Protein AF-A0A1B8FK43-F1 (afdb_monomer)

Sequence (138 aa):
MSLSSKLSDISRHLVTPDNPARETDTLDYQRCALLHNFLVEYSWLADGQSLADLDRRSFFERNGDEAEEIRERLDPALIAFLEAAYDVEGTVFYLWVVGITQPSEMWINHEGDDEGETLTLYWTNNGICPHTNGLMYH

Radius of gyration: 15.63 Å; Cα contacts (8 Å, |Δi|>4): 185; chains: 1; bounding box: 46×35×35 Å

Mean predicted aligned error: 5.51 Å

Foldseek 3Di:
DDLVVVADDCVQLDDDPVRHDDPPVDDPLVSVQVVQQRLQSSQCVVVVHDPVPQDQAFLCRVQPPLQVVCVVLDDPSVVSNRNRHGFDAQRDSDQWWGGFDRSVQQCVVVVPPPVSRKGQGTFTDCVVDVDGRGDIDD

pLDDT: mean 87.13, std 10.2, range [54.31, 98.25]

Structure (mmCIF, N/CA/C/O backbone):
data_AF-A0A1B8FK43-F1
#
_entry.id   AF-A0A1B8FK43-F1
#
loop_
_atom_site.group_PDB
_atom_site.id
_atom_site.type_symbol
_atom_site.label_atom_id
_atom_site.label_alt_id
_atom_site.label_comp_id
_atom_site.label_asym_id
_atom_site.label_entity_id
_atom_site.label_seq_id
_atom_site.pdbx_PDB_ins_code
_atom_site.Cartn_x
_atom_site.Cartn_y
_atom_site.Cartn_z
_atom_site.occupancy
_atom_site.B_iso_or_equiv
_atom_site.auth_seq_id
_atom_site.auth_comp_id
_atom_site.auth_asym_id
_atom_site.auth_atom_id
_atom_site.pdbx_PDB_model_num
ATOM 1 N N . MET A 1 1 ? -21.209 7.039 17.136 1.00 54.31 1 MET A N 1
ATOM 2 C CA . MET A 1 1 ? -20.927 5.744 16.475 1.00 54.31 1 MET A CA 1
ATOM 3 C C . MET A 1 1 ? -19.428 5.514 16.540 1.00 54.31 1 MET A C 1
ATOM 5 O O . MET A 1 1 ? -18.702 6.470 16.310 1.00 54.31 1 MET A O 1
ATOM 9 N N . SER A 1 2 ? -18.973 4.314 16.904 1.00 67.31 2 SER A N 1
ATOM 10 C CA . SER A 1 2 ? -17.537 3.989 16.926 1.00 67.31 2 SER A CA 1
ATOM 11 C C . SER A 1 2 ? -17.021 3.778 15.497 1.00 67.31 2 SER A C 1
ATOM 13 O O . SER A 1 2 ? -17.738 3.182 14.691 1.00 67.31 2 SER A O 1
ATOM 15 N N . LEU A 1 3 ? -15.798 4.228 15.191 1.00 68.38 3 LEU A N 1
ATOM 16 C CA . LEU A 1 3 ? -15.111 4.014 13.901 1.00 68.38 3 LEU A CA 1
ATOM 17 C C . LEU A 1 3 ? -15.158 2.541 13.461 1.00 68.38 3 LEU A C 1
ATOM 19 O O . LEU A 1 3 ? -15.451 2.243 12.308 1.00 68.38 3 LEU A O 1
ATOM 23 N N . SER A 1 4 ? -15.011 1.624 14.420 1.00 67.81 4 SER A N 1
ATOM 24 C CA . SER A 1 4 ? -15.049 0.173 14.203 1.00 67.81 4 SER A CA 1
ATOM 25 C C . SER A 1 4 ? -16.365 -0.342 13.601 1.00 67.81 4 SER A C 1
ATOM 27 O O . SER A 1 4 ? -16.350 -1.358 12.922 1.00 67.81 4 SER A O 1
ATOM 29 N N . SER A 1 5 ? -17.494 0.353 13.786 1.00 78.06 5 SER A N 1
ATOM 30 C CA . SER A 1 5 ? -18.785 -0.075 13.210 1.00 78.06 5 SER A CA 1
ATOM 31 C C . SER A 1 5 ? -18.937 0.218 11.713 1.00 78.06 5 SER A C 1
ATOM 33 O O . SER A 1 5 ? -19.887 -0.261 11.100 1.00 78.06 5 SER A O 1
ATOM 35 N N . LYS A 1 6 ? -18.035 1.023 11.135 1.00 80.88 6 LYS A N 1
ATOM 36 C CA . LYS A 1 6 ? -18.055 1.416 9.718 1.00 80.88 6 LYS A CA 1
ATOM 37 C C . LYS A 1 6 ? -17.019 0.679 8.866 1.00 80.88 6 LYS A C 1
ATOM 39 O O . LYS A 1 6 ? -17.030 0.850 7.654 1.00 80.88 6 LYS A O 1
ATOM 44 N N . LEU A 1 7 ? -16.130 -0.086 9.494 1.00 87.50 7 LEU A N 1
ATOM 45 C CA . LEU A 1 7 ? -15.022 -0.767 8.835 1.00 87.50 7 LEU A CA 1
ATOM 46 C C . LEU A 1 7 ? -15.245 -2.277 8.819 1.00 87.50 7 LEU A C 1
ATOM 48 O O . LEU A 1 7 ? -15.909 -2.833 9.695 1.00 87.50 7 LEU A O 1
ATOM 52 N N . SER A 1 8 ? -14.661 -2.932 7.821 1.00 88.00 8 SER A N 1
ATOM 53 C CA . SER A 1 8 ? -14.667 -4.391 7.712 1.00 88.00 8 SER A CA 1
ATOM 54 C C . SER A 1 8 ? -13.883 -5.037 8.860 1.00 88.00 8 SER A C 1
ATOM 56 O O . SER A 1 8 ? -12.864 -4.508 9.298 1.00 88.00 8 SER A O 1
ATOM 58 N N . ASP A 1 9 ? -14.324 -6.206 9.330 1.00 90.12 9 ASP A N 1
ATOM 59 C CA . ASP A 1 9 ? -13.550 -6.992 10.295 1.00 90.12 9 ASP A CA 1
ATOM 60 C C . ASP A 1 9 ? -12.343 -7.643 9.604 1.00 90.12 9 ASP A C 1
ATOM 62 O O . ASP A 1 9 ? -12.490 -8.507 8.734 1.00 90.12 9 ASP A O 1
ATOM 66 N N . ILE A 1 10 ? -11.143 -7.228 10.009 1.00 93.00 10 ILE A N 1
ATOM 67 C CA . ILE A 1 10 ? -9.873 -7.721 9.466 1.00 93.00 10 ILE A CA 1
ATOM 68 C C . ILE A 1 10 ? -9.197 -8.763 10.356 1.00 93.00 10 ILE A C 1
ATOM 70 O O . ILE A 1 10 ? -8.107 -9.223 10.023 1.00 93.00 10 ILE A O 1
ATOM 74 N N . SER A 1 11 ? -9.812 -9.164 11.472 1.00 91.00 11 SER A N 1
ATOM 75 C CA . SER A 1 11 ? -9.159 -9.986 12.503 1.00 91.00 11 SER A CA 1
ATOM 76 C C . SER A 1 11 ? -8.568 -11.288 11.949 1.00 91.00 11 SER A C 1
ATOM 78 O O . SER A 1 11 ? -7.469 -11.682 12.325 1.00 91.00 11 SER A O 1
ATOM 80 N N . ARG A 1 12 ? -9.246 -11.917 10.979 1.00 91.25 12 ARG A N 1
ATOM 81 C CA . ARG A 1 12 ? -8.785 -13.142 10.292 1.00 91.25 12 ARG A CA 1
ATOM 82 C C . ARG A 1 12 ? -7.636 -12.935 9.293 1.00 91.25 12 ARG A C 1
ATOM 84 O O . ARG A 1 12 ? -7.129 -13.900 8.733 1.00 91.25 12 ARG A O 1
ATOM 91 N N . HIS A 1 13 ? -7.292 -11.688 8.993 1.00 92.62 13 HIS A N 1
ATOM 92 C CA . HIS A 1 13 ? -6.246 -11.314 8.040 1.00 92.62 13 HIS A CA 1
ATOM 93 C C . HIS A 1 13 ? -4.977 -10.822 8.741 1.00 92.62 13 HIS A C 1
ATOM 95 O O . HIS A 1 13 ? -3.927 -10.760 8.106 1.00 92.62 13 HIS A O 1
ATOM 101 N N . LEU A 1 14 ? -5.059 -10.509 10.038 1.00 93.81 14 LEU A N 1
ATOM 102 C CA . LEU A 1 14 ? -3.906 -10.139 10.848 1.00 93.81 14 LEU A CA 1
ATOM 103 C C . LEU A 1 14 ? -2.953 -11.322 11.000 1.00 93.81 14 LEU A C 1
ATOM 105 O O . LEU A 1 14 ? -3.388 -12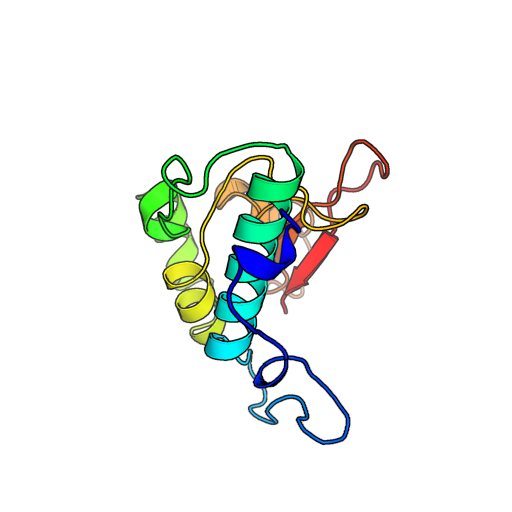.451 11.236 1.00 93.81 14 LEU A O 1
ATOM 109 N N . VAL A 1 15 ? -1.655 -11.042 10.903 1.00 91.44 15 VAL A N 1
ATOM 110 C CA . VAL A 1 15 ? -0.620 -12.038 11.170 1.00 91.44 15 VAL A CA 1
ATOM 111 C C . VAL A 1 15 ? -0.546 -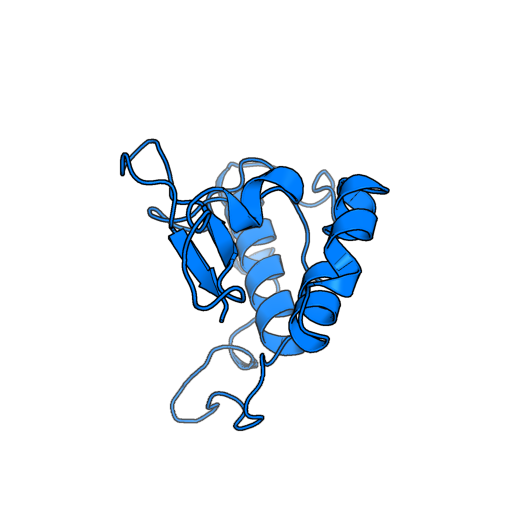12.272 12.674 1.00 91.44 15 VAL A C 1
ATOM 113 O O . VAL A 1 15 ? -0.236 -11.365 13.447 1.00 91.44 15 VAL A O 1
ATOM 116 N N . THR A 1 16 ? -0.840 -13.498 13.084 1.00 93.31 16 THR A N 1
ATOM 117 C CA . THR A 1 16 ? -0.784 -13.954 14.476 1.00 93.31 16 THR A CA 1
ATOM 118 C C . THR A 1 16 ? -0.131 -15.337 14.525 1.00 93.31 16 THR A C 1
ATOM 120 O O . THR A 1 16 ? 0.016 -15.972 13.479 1.00 93.31 16 THR A O 1
ATOM 123 N N . PRO A 1 17 ? 0.245 -15.856 15.707 1.00 93.56 17 PRO A N 1
ATOM 124 C CA . PRO A 1 17 ? 0.724 -17.235 15.815 1.00 93.56 17 PRO A CA 1
ATOM 125 C C . PRO A 1 17 ? -0.258 -18.275 15.247 1.00 93.56 17 PRO A C 1
ATOM 127 O O . PRO A 1 17 ? 0.176 -19.259 14.658 1.00 93.56 17 PRO A O 1
ATOM 130 N N . ASP A 1 18 ? -1.568 -18.028 15.365 1.00 93.25 18 ASP A N 1
ATOM 131 C CA . ASP A 1 18 ? -2.632 -18.913 14.862 1.00 93.25 18 ASP A CA 1
ATOM 132 C C . ASP A 1 18 ? -3.023 -18.630 13.394 1.00 93.25 18 ASP A C 1
ATOM 134 O O . ASP A 1 18 ? -3.781 -19.390 12.790 1.00 93.25 18 ASP A O 1
ATOM 138 N N . ASN A 1 19 ? -2.518 -17.539 12.807 1.00 91.19 19 ASN A N 1
ATOM 139 C CA . ASN A 1 19 ? -2.697 -17.151 11.405 1.00 91.19 19 ASN A CA 1
ATOM 140 C C . ASN A 1 19 ? -1.381 -16.566 10.857 1.00 91.19 19 ASN A C 1
ATOM 142 O O . ASN A 1 19 ? -1.263 -15.345 10.693 1.00 91.19 19 ASN A O 1
ATOM 146 N N . PRO A 1 20 ? -0.356 -17.405 10.631 1.00 91.94 20 PRO A N 1
ATOM 147 C CA . PRO A 1 20 ? 0.978 -16.931 10.285 1.00 91.94 20 PRO A CA 1
ATOM 148 C C . PRO A 1 20 ? 1.037 -16.290 8.891 1.00 91.94 20 PRO A C 1
ATOM 150 O O . PRO A 1 20 ? 0.124 -16.401 8.059 1.00 91.94 20 PRO A O 1
ATOM 153 N N . ALA A 1 21 ? 2.147 -15.598 8.629 1.00 89.06 21 ALA A N 1
ATOM 154 C CA . ALA A 1 21 ? 2.524 -15.179 7.283 1.00 89.06 21 ALA A CA 1
ATOM 155 C C . ALA A 1 21 ? 2.567 -16.393 6.339 1.00 89.06 21 ALA A C 1
ATOM 157 O O . ALA A 1 21 ? 2.893 -17.501 6.762 1.00 89.06 21 ALA A O 1
ATOM 158 N N . ARG A 1 22 ? 2.202 -16.195 5.069 1.00 87.44 22 ARG A N 1
ATOM 159 C CA . ARG A 1 22 ? 2.320 -17.252 4.065 1.00 87.44 22 ARG A CA 1
ATOM 160 C C . ARG A 1 22 ? 3.802 -17.453 3.727 1.00 87.44 22 ARG A C 1
ATOM 162 O O . ARG A 1 22 ? 4.500 -16.484 3.456 1.00 87.44 22 ARG A O 1
ATOM 169 N N . GLU A 1 23 ? 4.263 -18.699 3.718 1.00 84.00 23 GLU A N 1
ATOM 170 C CA . GLU A 1 23 ? 5.634 -19.059 3.331 1.00 84.00 23 GLU A CA 1
ATOM 171 C C . GLU A 1 23 ? 5.709 -19.266 1.811 1.00 84.00 23 GLU A C 1
ATOM 173 O O . GLU A 1 23 ? 5.703 -20.395 1.325 1.00 84.00 23 GLU A O 1
ATOM 178 N N . THR A 1 24 ? 5.670 -18.175 1.042 1.00 76.00 24 THR A N 1
ATOM 179 C CA . THR A 1 24 ? 5.698 -18.225 -0.435 1.00 76.00 24 THR A CA 1
ATOM 180 C C . THR A 1 24 ? 6.977 -17.689 -1.072 1.00 76.00 24 THR A C 1
ATOM 182 O O . THR A 1 24 ? 7.006 -17.556 -2.288 1.00 76.00 24 THR A O 1
ATOM 185 N N . ASP A 1 25 ? 8.012 -17.366 -0.287 1.00 82.56 25 ASP A N 1
ATOM 186 C CA . ASP A 1 25 ? 9.239 -16.670 -0.737 1.00 82.56 25 ASP A CA 1
ATOM 187 C C . ASP A 1 25 ? 8.974 -15.360 -1.517 1.00 82.56 25 ASP A C 1
ATOM 189 O O . ASP A 1 25 ? 9.868 -14.783 -2.121 1.00 82.56 25 ASP A O 1
ATOM 193 N N . THR A 1 26 ? 7.732 -14.871 -1.491 1.00 86.81 26 THR A N 1
ATOM 194 C CA . THR A 1 26 ? 7.248 -13.661 -2.157 1.00 86.81 26 THR A CA 1
ATOM 195 C C . THR A 1 26 ? 6.117 -13.044 -1.335 1.00 86.81 26 THR A C 1
ATOM 197 O O . THR A 1 26 ? 5.565 -13.680 -0.424 1.00 86.81 26 THR A O 1
ATOM 200 N N . LEU A 1 27 ? 5.751 -11.809 -1.673 1.00 90.69 27 LEU A N 1
ATOM 201 C CA . LEU A 1 27 ? 4.704 -11.027 -1.030 1.00 90.69 27 LEU A CA 1
ATOM 202 C C . LEU A 1 27 ? 3.347 -11.756 -1.050 1.00 90.69 27 LEU A C 1
ATOM 204 O O . LEU A 1 27 ? 2.826 -12.122 -2.104 1.00 90.69 27 LEU A O 1
ATOM 208 N N . ASP A 1 28 ? 2.704 -11.888 0.117 1.00 93.75 28 ASP A N 1
ATOM 209 C CA . ASP A 1 28 ? 1.293 -12.296 0.218 1.00 93.75 28 ASP A CA 1
ATOM 210 C C . ASP A 1 28 ? 0.387 -11.124 -0.198 1.00 93.75 28 ASP A C 1
ATOM 212 O O . ASP A 1 28 ? -0.293 -10.506 0.627 1.00 93.75 28 ASP A O 1
ATOM 216 N N . TYR A 1 29 ? 0.425 -10.785 -1.492 1.00 94.69 29 TYR A N 1
ATOM 217 C CA . TYR A 1 29 ? -0.163 -9.561 -2.040 1.00 94.69 29 TYR A CA 1
ATOM 218 C C . TYR A 1 29 ? -1.646 -9.420 -1.684 1.00 94.69 29 TYR A C 1
ATOM 220 O O . TYR A 1 29 ? -2.107 -8.323 -1.389 1.00 94.69 29 TYR A O 1
ATOM 228 N N . GLN A 1 30 ? -2.387 -10.532 -1.629 1.00 94.19 30 GLN A N 1
ATOM 229 C CA . GLN A 1 30 ? -3.811 -10.540 -1.290 1.00 94.19 30 GLN A CA 1
ATOM 230 C C . GLN A 1 30 ? -4.046 -10.041 0.134 1.00 94.19 30 GLN A C 1
ATOM 232 O O . GLN A 1 30 ? -4.933 -9.220 0.377 1.00 94.19 30 GLN A O 1
ATOM 237 N N . ARG A 1 31 ? -3.253 -10.539 1.089 1.00 94.75 31 ARG A N 1
ATOM 238 C CA . ARG A 1 31 ? -3.339 -10.114 2.486 1.00 94.75 31 ARG A CA 1
ATOM 239 C C . ARG A 1 31 ? -2.828 -8.686 2.643 1.00 94.75 31 ARG A C 1
ATOM 241 O O . ARG A 1 31 ? -3.480 -7.891 3.316 1.00 94.75 31 ARG A O 1
ATOM 248 N N . CYS A 1 32 ? -1.702 -8.361 2.015 1.00 94.38 32 CYS A N 1
ATOM 249 C CA . CYS A 1 32 ? -1.098 -7.035 2.087 1.00 94.38 32 CYS A CA 1
ATOM 250 C C . CYS A 1 32 ? -2.017 -5.950 1.512 1.00 94.38 32 CYS A C 1
ATOM 252 O O . CYS A 1 32 ? -2.238 -4.951 2.189 1.00 94.38 32 CYS A O 1
ATOM 254 N N . ALA A 1 33 ? -2.619 -6.162 0.338 1.00 95.81 33 ALA A N 1
ATOM 255 C CA . ALA A 1 33 ? -3.555 -5.214 -0.270 1.00 95.81 33 ALA A CA 1
ATOM 256 C C . ALA A 1 33 ? -4.810 -5.028 0.592 1.00 95.81 33 ALA A C 1
ATOM 258 O O . ALA A 1 33 ? -5.239 -3.903 0.830 1.00 95.81 33 ALA A O 1
ATOM 259 N N . LEU A 1 34 ? -5.363 -6.115 1.146 1.00 95.62 34 LEU A N 1
ATOM 260 C CA . LEU A 1 34 ? -6.517 -6.029 2.045 1.00 95.62 34 LEU A CA 1
ATOM 261 C C . LEU A 1 34 ? -6.208 -5.190 3.290 1.00 95.62 34 LEU A C 1
ATOM 263 O O . LEU A 1 34 ? -6.998 -4.323 3.663 1.00 95.62 34 LEU A O 1
ATOM 267 N N . LEU A 1 35 ? -5.068 -5.446 3.936 1.00 94.19 35 LEU A N 1
ATOM 268 C CA . LEU A 1 35 ? -4.661 -4.713 5.135 1.00 94.19 35 LEU A CA 1
ATOM 269 C C . LEU A 1 35 ? -4.312 -3.253 4.818 1.00 94.19 35 LEU A C 1
ATOM 271 O O . LEU A 1 35 ? -4.692 -2.370 5.582 1.00 94.19 35 LEU A O 1
ATOM 275 N N . HIS A 1 36 ? -3.657 -2.991 3.687 1.00 93.75 36 HIS A N 1
ATOM 276 C CA . HIS A 1 36 ? -3.398 -1.639 3.195 1.00 93.75 36 HIS A CA 1
ATOM 277 C C . HIS A 1 36 ? -4.706 -0.865 2.990 1.00 93.75 36 HIS A C 1
ATOM 279 O O . HIS A 1 36 ? -4.886 0.209 3.559 1.00 93.75 36 HIS A O 1
ATOM 285 N N . ASN A 1 37 ? -5.657 -1.437 2.249 1.00 94.69 37 ASN A N 1
ATOM 286 C CA . ASN A 1 37 ? -6.939 -0.797 1.953 1.00 94.69 37 ASN A CA 1
ATOM 287 C C . ASN A 1 37 ? -7.738 -0.519 3.231 1.00 94.69 37 ASN A C 1
ATOM 289 O O . ASN A 1 37 ? -8.371 0.528 3.351 1.00 94.69 37 ASN A O 1
ATOM 293 N N . PHE A 1 38 ? -7.664 -1.414 4.221 1.00 93.56 38 PHE A N 1
ATOM 294 C CA . PHE A 1 38 ? -8.237 -1.155 5.539 1.00 93.56 38 PHE A CA 1
ATOM 295 C C . PHE A 1 38 ? -7.579 0.044 6.231 1.00 93.56 38 PHE A C 1
ATOM 297 O O . PHE A 1 38 ? -8.288 0.857 6.820 1.00 93.56 38 PHE A O 1
ATOM 304 N N . LEU A 1 39 ? -6.248 0.171 6.173 1.00 91.56 39 LEU A N 1
ATOM 305 C CA . LEU A 1 39 ? -5.544 1.316 6.755 1.00 91.56 39 LEU A CA 1
ATOM 306 C C . LEU A 1 39 ? -5.951 2.625 6.073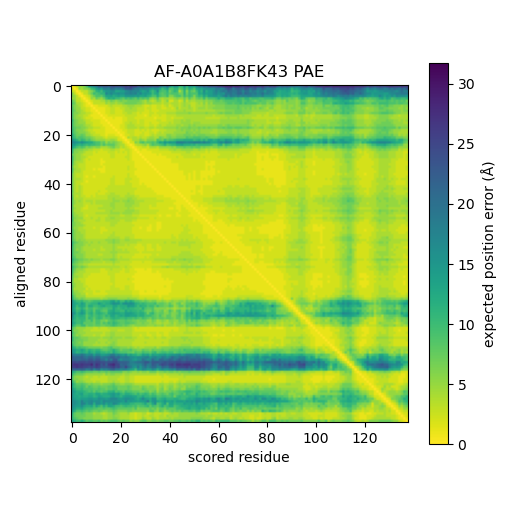 1.00 91.56 39 LEU A C 1
ATOM 308 O O . LEU A 1 39 ? -6.236 3.578 6.791 1.00 91.56 39 LEU A O 1
ATOM 312 N N . VAL A 1 40 ? -6.066 2.643 4.739 1.00 92.19 40 VAL A N 1
ATOM 313 C CA . VAL A 1 40 ? -6.582 3.789 3.963 1.00 92.19 40 VAL A CA 1
ATOM 314 C C . VAL A 1 40 ? -7.982 4.190 4.440 1.00 92.19 40 VAL A C 1
ATOM 316 O O . VAL A 1 40 ? -8.233 5.351 4.767 1.00 92.19 40 VAL A O 1
ATOM 319 N N . GLU A 1 41 ? -8.911 3.232 4.512 1.00 92.31 41 GLU A N 1
ATOM 320 C CA . GLU A 1 41 ? -10.288 3.494 4.949 1.00 92.31 41 GLU A CA 1
ATOM 321 C C . GLU A 1 41 ? -10.349 3.959 6.410 1.00 92.31 41 GLU A C 1
ATOM 323 O O . GLU A 1 41 ? -11.129 4.854 6.755 1.00 92.31 41 GLU A O 1
ATOM 328 N N . TYR A 1 42 ? -9.516 3.370 7.272 1.00 90.38 42 TYR A N 1
ATOM 329 C CA . TYR A 1 42 ? -9.414 3.742 8.677 1.00 90.38 42 TYR A CA 1
ATOM 330 C C . TYR A 1 42 ? -8.914 5.177 8.841 1.00 90.38 42 TYR A C 1
ATOM 332 O O . TYR A 1 42 ? -9.561 5.952 9.549 1.00 90.38 42 TYR A O 1
ATOM 340 N N . SER A 1 43 ? -7.808 5.550 8.190 1.00 87.50 43 SER A N 1
ATOM 341 C CA . SER A 1 43 ? -7.259 6.910 8.267 1.00 87.50 43 SER A CA 1
ATOM 342 C C . SER A 1 43 ? -8.236 7.937 7.702 1.00 87.50 43 SER A C 1
ATOM 344 O O . SER A 1 43 ? -8.477 8.959 8.338 1.00 87.50 43 SER A O 1
ATOM 346 N N . TRP A 1 44 ? -8.896 7.627 6.583 1.00 90.50 44 TRP A N 1
ATOM 347 C CA . TRP A 1 44 ? -9.892 8.514 5.975 1.00 90.50 44 TRP A CA 1
ATOM 348 C C . TRP A 1 44 ? -11.063 8.813 6.917 1.00 90.50 44 TRP A C 1
ATOM 350 O O . TRP A 1 44 ? -11.470 9.962 7.102 1.00 90.50 44 TRP A O 1
ATOM 360 N N . LEU A 1 45 ? -11.594 7.773 7.567 1.00 90.38 45 LEU A N 1
ATOM 361 C CA . LEU A 1 45 ? -12.644 7.931 8.569 1.00 90.38 45 LEU A CA 1
ATOM 362 C C . LEU A 1 45 ? -12.154 8.647 9.833 1.00 90.38 45 LEU A C 1
ATOM 364 O O . LEU A 1 45 ? -12.923 9.405 10.430 1.00 90.38 45 LEU A O 1
ATOM 368 N N . ALA A 1 46 ? -10.921 8.382 10.271 1.00 87.62 46 ALA A N 1
ATOM 369 C CA . ALA A 1 46 ? -10.326 9.017 11.446 1.00 87.62 46 ALA A CA 1
ATOM 370 C C . ALA A 1 46 ? -10.154 10.533 11.247 1.00 87.62 46 ALA A C 1
ATOM 372 O O . ALA A 1 46 ? -10.389 11.290 12.190 1.00 87.62 46 ALA A O 1
ATOM 373 N N . ASP A 1 47 ? -9.888 10.966 10.014 1.00 86.56 47 ASP A N 1
ATOM 374 C CA . ASP A 1 47 ? -9.857 12.377 9.604 1.00 86.56 47 ASP A CA 1
ATOM 375 C C . ASP A 1 47 ? -11.259 13.010 9.480 1.00 86.56 47 ASP A C 1
ATOM 377 O O . ASP A 1 47 ? -11.407 14.178 9.117 1.00 86.56 47 ASP A O 1
ATOM 381 N N . GLY A 1 48 ? -12.319 12.262 9.807 1.00 89.31 48 GLY A N 1
ATOM 382 C CA . GLY A 1 48 ? -13.703 12.739 9.806 1.00 89.31 48 GLY A CA 1
ATOM 383 C C . GLY A 1 48 ? -14.373 12.726 8.432 1.00 89.31 48 GLY A C 1
ATOM 384 O O . GLY A 1 48 ? -15.490 13.234 8.300 1.00 89.31 48 GLY A O 1
ATOM 385 N N . GLN A 1 49 ? -13.726 12.139 7.425 1.00 90.31 49 GLN A N 1
ATOM 386 C CA . GLN A 1 49 ? -14.248 12.075 6.065 1.00 90.31 49 GLN A CA 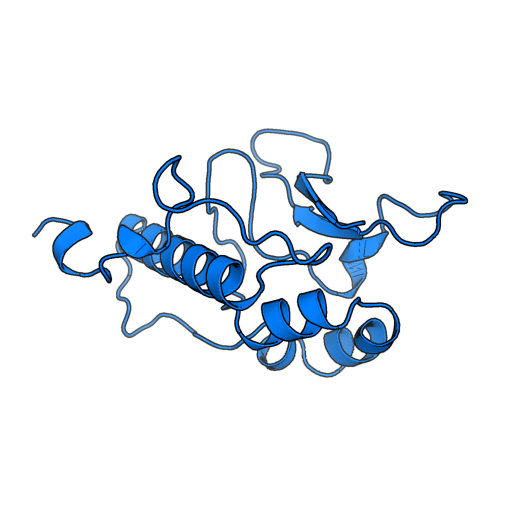1
ATOM 387 C C . GLN A 1 49 ? -15.2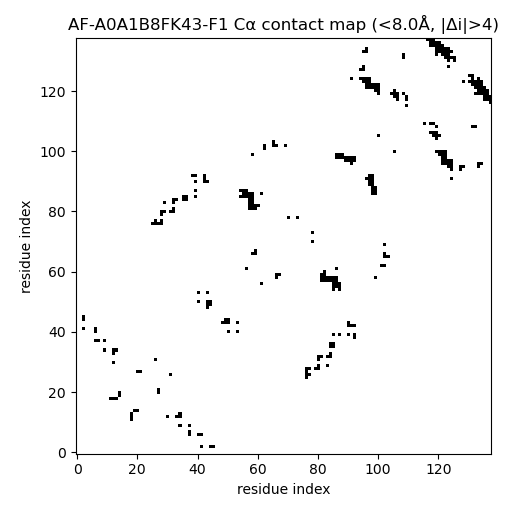54 10.928 5.885 1.00 90.31 49 GLN A C 1
ATOM 389 O O . GLN A 1 49 ? -15.377 10.017 6.712 1.00 90.31 49 GLN A O 1
ATOM 394 N N . SER A 1 50 ? -16.025 10.973 4.798 1.00 92.50 50 SER A N 1
ATOM 395 C CA . SER A 1 50 ? -16.974 9.918 4.437 1.00 92.50 50 SER A CA 1
ATOM 396 C C . SER A 1 50 ? -16.323 8.900 3.504 1.00 92.50 50 SER A C 1
ATOM 398 O O . SER A 1 50 ? -15.714 9.271 2.505 1.00 92.50 50 SER A O 1
ATOM 400 N N . LEU A 1 51 ? -16.528 7.602 3.757 1.00 92.69 51 LEU A N 1
ATOM 401 C CA . LEU A 1 51 ? -16.083 6.535 2.846 1.00 92.69 51 LEU A CA 1
ATOM 402 C C . LEU A 1 51 ? -16.752 6.588 1.465 1.00 92.69 51 LEU A C 1
ATOM 404 O O . LEU A 1 51 ? -16.253 5.956 0.533 1.00 92.69 51 LEU A O 1
ATOM 408 N N . ALA A 1 52 ? -17.882 7.288 1.334 1.00 93.50 52 ALA A N 1
ATOM 409 C CA . ALA A 1 52 ? -18.527 7.504 0.041 1.00 93.50 52 ALA A CA 1
ATOM 410 C C . ALA A 1 52 ? -17.693 8.412 -0.877 1.00 93.50 52 ALA A C 1
ATOM 412 O O . ALA A 1 52 ? -17.768 8.264 -2.091 1.00 93.50 52 ALA A O 1
ATOM 413 N N . ASP A 1 53 ? -16.878 9.291 -0.287 1.00 93.62 53 ASP A N 1
ATOM 414 C CA . ASP A 1 53 ? -16.037 10.256 -1.002 1.00 93.62 53 ASP A CA 1
ATOM 415 C C . ASP A 1 53 ? -14.602 9.738 -1.203 1.00 93.62 53 ASP A C 1
ATOM 417 O O . ASP A 1 53 ? -13.777 10.413 -1.812 1.00 93.62 53 ASP A O 1
ATOM 421 N N . LEU A 1 54 ? -14.293 8.544 -0.683 1.00 93.06 54 LEU A N 1
ATOM 422 C CA . LEU A 1 54 ? -12.988 7.912 -0.848 1.00 93.06 54 LEU A CA 1
ATOM 423 C C . LEU A 1 54 ? -12.808 7.439 -2.295 1.00 93.06 54 LEU A C 1
ATOM 425 O O . LEU A 1 54 ? -13.525 6.541 -2.754 1.00 93.06 54 LEU A O 1
ATOM 429 N N . ASP A 1 55 ? -11.812 8.002 -2.975 1.00 94.00 55 ASP A N 1
ATOM 430 C CA . ASP A 1 55 ? -11.324 7.512 -4.261 1.00 94.00 55 ASP A CA 1
ATOM 431 C C . ASP A 1 55 ? -10.595 6.176 -4.059 1.00 94.00 55 ASP A C 1
ATOM 433 O O . ASP A 1 55 ? -9.633 6.093 -3.302 1.00 94.00 55 ASP A O 1
ATOM 437 N N . ARG A 1 56 ? -11.095 5.117 -4.700 1.00 95.12 56 ARG A N 1
ATOM 438 C CA . ARG A 1 56 ? -10.604 3.735 -4.549 1.00 95.12 56 ARG A CA 1
ATOM 439 C C . ARG A 1 56 ? -9.820 3.249 -5.765 1.00 95.12 56 ARG A C 1
ATOM 441 O O . ARG A 1 56 ? -9.696 2.042 -5.960 1.00 95.12 56 ARG A O 1
ATOM 448 N N . ARG A 1 57 ? -9.338 4.169 -6.602 1.00 97.06 57 ARG A N 1
ATOM 449 C CA . ARG A 1 57 ? -8.437 3.820 -7.702 1.00 97.06 57 ARG A CA 1
ATOM 450 C C . ARG A 1 57 ? -7.160 3.181 -7.165 1.00 97.06 57 ARG A C 1
ATOM 452 O O . ARG A 1 57 ? -6.619 3.600 -6.141 1.00 97.06 57 ARG A O 1
ATOM 459 N N . SER A 1 58 ? -6.709 2.160 -7.875 1.00 97.12 58 SER A N 1
ATOM 460 C CA . SER A 1 58 ? -5.429 1.506 -7.641 1.00 97.12 58 SER A CA 1
ATOM 461 C C . SER A 1 58 ? -4.247 2.388 -8.046 1.00 97.12 58 SER A C 1
ATOM 463 O O . SER A 1 58 ? -4.421 3.421 -8.699 1.00 97.12 58 SER A O 1
ATOM 465 N N . PHE A 1 59 ? -3.032 1.958 -7.706 1.00 96.44 59 PHE A N 1
ATOM 466 C CA . PHE A 1 59 ? -1.799 2.657 -8.075 1.00 96.44 59 PHE A CA 1
ATOM 467 C C . PHE A 1 59 ? -1.685 2.888 -9.591 1.00 96.44 59 PHE A C 1
ATOM 469 O O . PHE A 1 59 ? -1.451 4.014 -10.032 1.00 96.44 59 PHE A O 1
ATOM 476 N N . PHE A 1 60 ? -1.914 1.854 -10.405 1.00 97.25 60 PHE A N 1
ATOM 477 C CA . PHE A 1 60 ? -1.843 1.980 -11.866 1.00 97.25 60 PHE A CA 1
ATOM 478 C C . PHE A 1 60 ? -2.991 2.829 -12.429 1.00 97.25 60 PHE A C 1
ATOM 480 O O . PHE A 1 60 ? -2.775 3.649 -13.317 1.00 97.25 60 PHE A O 1
ATOM 487 N N . GLU A 1 61 ? -4.207 2.713 -11.882 1.00 97.50 61 GLU A N 1
ATOM 488 C CA . GLU A 1 61 ? -5.344 3.545 -12.308 1.00 97.50 61 GLU A CA 1
ATOM 489 C C . GLU A 1 61 ? -5.168 5.029 -11.956 1.00 97.50 61 GLU A C 1
ATOM 491 O O . GLU A 1 61 ? -5.708 5.900 -12.648 1.00 97.50 61 GLU A O 1
ATOM 496 N N . ARG A 1 62 ? -4.460 5.336 -10.863 1.00 95.69 62 ARG A N 1
ATOM 497 C CA . ARG A 1 62 ? -4.194 6.713 -10.439 1.00 95.69 62 ARG A CA 1
ATOM 498 C C . ARG A 1 62 ? -3.071 7.354 -11.248 1.00 95.69 62 ARG A C 1
ATOM 500 O O . ARG A 1 62 ? -3.245 8.490 -11.688 1.00 95.69 62 ARG A O 1
ATOM 507 N N . ASN A 1 63 ? -1.955 6.648 -11.411 1.00 95.38 63 ASN A N 1
ATOM 508 C CA . ASN A 1 63 ? -0.718 7.203 -11.966 1.00 95.38 63 ASN A CA 1
ATOM 509 C C . ASN A 1 63 ? -0.578 6.978 -13.485 1.00 95.38 63 ASN A C 1
ATOM 511 O O . ASN A 1 63 ? 0.211 7.658 -14.136 1.00 95.38 63 ASN A O 1
ATOM 515 N N . GLY A 1 64 ? -1.375 6.081 -14.077 1.00 96.19 64 GLY A N 1
ATOM 516 C CA . GLY A 1 64 ? -1.453 5.893 -15.527 1.00 96.19 64 GLY A CA 1
ATOM 517 C C . GLY A 1 64 ? -0.109 5.522 -16.154 1.00 96.19 64 GLY A C 1
ATOM 518 O O . GLY A 1 64 ? 0.580 4.626 -15.669 1.00 96.19 64 GLY A O 1
ATOM 519 N N . ASP A 1 65 ? 0.256 6.227 -17.227 1.00 97.06 65 ASP A N 1
ATOM 520 C CA . ASP A 1 65 ? 1.450 5.943 -18.032 1.00 97.06 65 ASP A CA 1
ATOM 521 C C . ASP A 1 65 ? 2.741 5.906 -17.192 1.00 97.06 65 ASP A C 1
ATOM 523 O O . ASP A 1 65 ? 3.583 5.042 -17.412 1.00 97.06 65 ASP A O 1
ATOM 527 N N . GLU A 1 66 ? 2.869 6.764 -16.173 1.00 95.69 66 GLU A N 1
ATOM 528 C CA . GLU A 1 66 ? 4.057 6.812 -15.304 1.00 95.69 66 GLU A CA 1
ATOM 529 C C . GLU A 1 66 ? 4.244 5.511 -14.501 1.00 95.69 66 GLU A C 1
ATOM 531 O O . GLU A 1 66 ? 5.361 5.033 -14.311 1.00 95.69 66 GLU A O 1
ATOM 536 N N . ALA A 1 67 ? 3.144 4.897 -14.052 1.00 96.44 67 ALA A N 1
ATOM 537 C CA . ALA A 1 67 ? 3.201 3.602 -13.378 1.00 96.44 67 ALA A CA 1
ATOM 538 C C . ALA A 1 67 ? 3.473 2.455 -14.360 1.00 96.44 67 ALA A C 1
ATOM 540 O O . ALA A 1 67 ? 4.179 1.506 -14.017 1.00 96.44 67 ALA A O 1
ATOM 541 N N . GLU A 1 68 ? 2.946 2.531 -15.582 1.00 97.06 68 GLU A N 1
ATOM 542 C CA . GLU A 1 68 ? 3.208 1.519 -16.612 1.00 97.06 68 GLU A CA 1
ATOM 543 C C . GLU A 1 68 ? 4.681 1.519 -17.058 1.00 97.06 68 GLU A C 1
ATOM 545 O O . GLU A 1 68 ? 5.242 0.446 -17.283 1.00 97.06 68 GLU A O 1
ATOM 550 N N . GLU A 1 69 ? 5.348 2.679 -17.094 1.00 95.62 69 GLU A N 1
ATOM 551 C CA . GLU A 1 69 ? 6.782 2.789 -17.417 1.00 95.62 69 GLU A CA 1
ATOM 552 C C . GLU A 1 69 ? 7.682 1.995 -16.458 1.00 95.62 69 GLU A C 1
ATOM 554 O O . GLU A 1 69 ? 8.712 1.455 -16.871 1.00 95.62 69 GLU A O 1
ATOM 559 N N . ILE A 1 70 ? 7.304 1.895 -15.180 1.00 93.50 70 ILE A N 1
ATOM 560 C CA . ILE A 1 70 ? 8.095 1.170 -14.177 1.00 93.50 70 ILE A CA 1
ATOM 561 C C . ILE A 1 70 ? 7.700 -0.303 -14.050 1.00 93.50 70 ILE A C 1
ATOM 563 O O . ILE 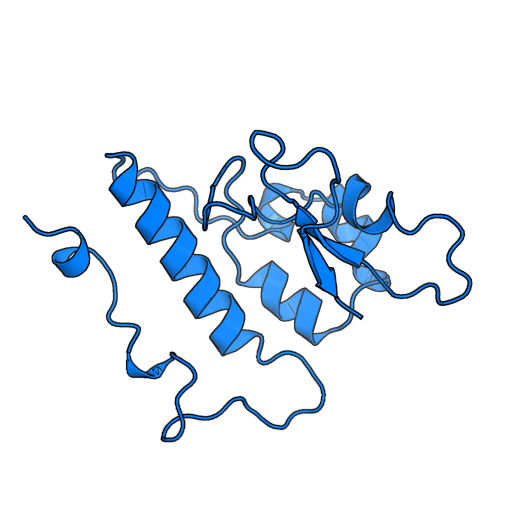A 1 70 ? 8.408 -1.064 -13.391 1.00 93.50 70 ILE A O 1
ATOM 567 N N . ARG A 1 71 ? 6.594 -0.729 -14.672 1.00 94.94 71 ARG A N 1
ATOM 568 C CA . ARG A 1 71 ? 5.976 -2.041 -14.433 1.00 94.94 71 ARG A CA 1
ATOM 569 C C . ARG A 1 71 ? 6.898 -3.214 -14.736 1.00 94.94 71 ARG A C 1
ATOM 571 O O . ARG A 1 71 ? 6.893 -4.188 -13.995 1.00 94.94 71 ARG A O 1
ATOM 578 N N . GLU A 1 72 ? 7.721 -3.111 -15.777 1.00 92.50 72 GLU A N 1
ATOM 579 C CA . GLU A 1 72 ? 8.678 -4.162 -16.158 1.00 92.50 72 GLU A CA 1
ATOM 580 C C . GLU A 1 72 ? 9.800 -4.370 -15.127 1.00 92.50 72 GLU A C 1
ATOM 582 O O . GLU A 1 72 ? 10.451 -5.413 -15.134 1.00 92.50 72 GLU A O 1
ATOM 587 N N . ARG A 1 73 ? 10.030 -3.393 -14.238 1.00 91.00 73 ARG A N 1
ATOM 588 C CA . ARG A 1 73 ? 11.049 -3.454 -13.177 1.00 91.00 73 ARG A CA 1
ATOM 589 C C . ARG A 1 73 ? 10.520 -4.058 -11.876 1.00 91.00 73 ARG A C 1
ATOM 591 O O . ARG A 1 73 ? 11.302 -4.271 -10.957 1.00 91.00 73 ARG A O 1
ATOM 598 N N . LEU A 1 74 ? 9.209 -4.265 -11.764 1.00 92.62 74 LEU A N 1
ATOM 599 C CA . LEU A 1 74 ? 8.559 -4.703 -10.532 1.00 92.62 74 LEU A CA 1
ATOM 600 C C . LEU A 1 74 ? 8.401 -6.226 -10.503 1.00 92.62 74 LEU A C 1
ATOM 602 O O . LEU A 1 74 ? 8.062 -6.852 -11.507 1.00 92.62 74 LEU A O 1
ATOM 606 N N . ASP A 1 75 ? 8.570 -6.816 -9.319 1.00 92.25 75 ASP A N 1
ATOM 607 C CA . ASP A 1 75 ? 8.233 -8.221 -9.088 1.00 92.25 75 ASP A CA 1
ATOM 608 C C . ASP A 1 75 ? 6.726 -8.477 -9.336 1.00 92.25 75 ASP A C 1
ATOM 610 O O . ASP A 1 75 ? 5.887 -7.648 -8.957 1.00 92.25 75 ASP A O 1
ATOM 614 N N . PRO A 1 76 ? 6.333 -9.627 -9.923 1.00 94.94 76 PRO A N 1
ATOM 615 C CA . PRO A 1 76 ? 4.931 -9.935 -10.198 1.00 94.94 76 PRO A CA 1
ATOM 616 C C . PRO A 1 76 ? 3.987 -9.855 -8.990 1.00 94.94 76 PRO A C 1
ATOM 618 O O . PRO A 1 76 ? 2.832 -9.450 -9.150 1.00 94.94 76 PRO A O 1
ATOM 621 N N . ALA A 1 77 ? 4.430 -10.228 -7.785 1.00 95.06 77 ALA A N 1
ATOM 622 C CA . ALA A 1 77 ? 3.592 -10.130 -6.591 1.00 95.06 77 ALA A CA 1
ATOM 623 C C . ALA A 1 77 ? 3.425 -8.675 -6.140 1.00 95.06 77 ALA A C 1
ATOM 625 O O . ALA A 1 77 ? 2.352 -8.305 -5.653 1.00 95.06 77 ALA A O 1
ATOM 626 N N . LEU A 1 78 ? 4.443 -7.837 -6.348 1.00 95.69 78 LEU A N 1
ATOM 627 C CA . LEU A 1 78 ? 4.344 -6.402 -6.106 1.00 95.69 78 LEU A CA 1
ATOM 628 C C . LEU A 1 78 ? 3.406 -5.721 -7.113 1.00 95.69 78 LEU A C 1
ATOM 630 O O . LEU A 1 78 ? 2.573 -4.914 -6.702 1.00 95.69 78 LEU A O 1
ATOM 634 N N . ILE A 1 79 ? 3.455 -6.098 -8.395 1.00 97.31 79 ILE A N 1
ATOM 635 C CA . ILE A 1 79 ? 2.478 -5.638 -9.399 1.00 97.31 79 ILE A CA 1
ATOM 636 C C . ILE A 1 79 ? 1.057 -5.986 -8.940 1.00 97.31 79 ILE A C 1
ATOM 638 O O . ILE A 1 79 ? 0.204 -5.104 -8.865 1.00 97.31 79 ILE A O 1
ATOM 642 N N . ALA A 1 80 ? 0.818 -7.241 -8.550 1.00 97.75 80 ALA A N 1
ATOM 643 C CA . ALA A 1 80 ? -0.496 -7.687 -8.086 1.00 97.75 80 ALA A CA 1
ATOM 644 C C . ALA A 1 80 ? -0.964 -6.961 -6.809 1.00 97.75 80 ALA A C 1
ATOM 646 O O . ALA A 1 80 ? -2.161 -6.740 -6.617 1.00 97.75 80 ALA A O 1
ATOM 647 N N . PHE A 1 81 ? -0.037 -6.577 -5.924 1.00 97.75 81 PHE A N 1
ATOM 648 C CA . PHE A 1 81 ? -0.343 -5.716 -4.782 1.00 97.75 81 PHE A CA 1
ATOM 649 C C . PHE A 1 81 ? -0.775 -4.316 -5.239 1.00 97.75 81 PHE A C 1
ATOM 651 O O . PHE A 1 81 ? -1.828 -3.848 -4.813 1.00 97.75 81 PHE A O 1
ATOM 658 N N . LEU A 1 82 ? -0.006 -3.669 -6.120 1.00 97.62 82 LEU A N 1
ATOM 659 C CA . LEU A 1 82 ? -0.259 -2.304 -6.601 1.00 97.62 82 LEU A CA 1
ATOM 660 C C . LEU A 1 82 ? -1.535 -2.190 -7.454 1.00 97.62 82 LEU A C 1
ATOM 662 O O . LEU A 1 82 ? -2.208 -1.163 -7.418 1.00 97.62 82 LEU A O 1
ATOM 666 N N . GLU A 1 83 ? -1.915 -3.252 -8.165 1.00 98.25 83 GLU A N 1
ATOM 667 C CA . GLU A 1 83 ? -3.202 -3.353 -8.872 1.00 98.25 83 GLU A CA 1
ATOM 668 C C . GLU A 1 83 ? -4.407 -3.432 -7.919 1.00 98.25 83 GLU A C 1
ATOM 670 O O . GLU A 1 83 ? -5.523 -3.082 -8.299 1.00 98.25 83 GLU A O 1
ATOM 675 N N . ALA A 1 84 ? -4.204 -3.898 -6.685 1.00 98.06 84 ALA A N 1
ATOM 676 C CA . ALA A 1 84 ? -5.271 -4.103 -5.705 1.00 98.06 84 ALA A CA 1
ATOM 677 C C . ALA A 1 84 ? -5.309 -3.038 -4.593 1.00 98.06 84 ALA A C 1
ATOM 679 O O . ALA A 1 84 ? -6.339 -2.881 -3.928 1.00 98.06 84 ALA A O 1
ATOM 680 N N . ALA A 1 85 ? -4.196 -2.345 -4.350 1.00 96.69 85 ALA A N 1
ATOM 681 C CA . ALA A 1 85 ? -4.052 -1.360 -3.285 1.00 96.69 85 ALA A CA 1
ATOM 682 C C . ALA A 1 85 ? -4.623 0.003 -3.697 1.00 96.69 85 ALA A C 1
ATOM 684 O O . ALA A 1 85 ? -4.294 0.507 -4.767 1.00 96.69 85 ALA A O 1
ATOM 685 N N . TYR A 1 86 ? -5.449 0.611 -2.842 1.00 95.44 86 TYR A N 1
ATOM 686 C CA . TYR A 1 86 ? -5.973 1.961 -3.046 1.00 95.44 86 TYR A CA 1
ATOM 687 C C . TYR A 1 86 ? -4.851 2.985 -2.913 1.00 95.44 86 TYR A C 1
ATOM 689 O O . TYR A 1 86 ? -4.261 3.123 -1.843 1.00 95.44 86 TYR A O 1
ATOM 697 N N . ASP A 1 87 ? -4.604 3.752 -3.968 1.00 94.25 87 ASP A N 1
ATOM 698 C CA . ASP A 1 87 ? -3.591 4.798 -3.935 1.00 94.25 87 ASP A CA 1
ATOM 699 C C . ASP A 1 87 ? -4.235 6.150 -3.611 1.00 94.25 87 ASP A C 1
ATOM 701 O O . ASP A 1 87 ? -4.843 6.822 -4.451 1.00 94.25 87 ASP A O 1
ATOM 705 N N . VAL A 1 88 ? -4.148 6.528 -2.337 1.00 89.62 88 VAL A N 1
ATOM 706 C CA . VAL A 1 88 ? -4.726 7.767 -1.817 1.00 89.62 88 VAL A CA 1
ATOM 707 C C . VAL A 1 88 ? -3.603 8.661 -1.319 1.00 89.62 88 VAL A C 1
ATOM 709 O O . VAL A 1 88 ? -3.005 8.436 -0.264 1.00 89.62 88 VAL A O 1
ATOM 712 N N . GLU A 1 89 ? -3.336 9.704 -2.095 1.00 78.06 89 GLU A N 1
ATOM 713 C CA . GLU A 1 89 ? -2.281 10.675 -1.824 1.00 78.06 89 GLU A CA 1
ATOM 714 C C . GLU A 1 89 ? -2.431 11.330 -0.446 1.00 78.06 89 GLU A C 1
ATOM 716 O O . GLU A 1 89 ? -3.531 11.661 -0.001 1.00 78.06 89 GLU A O 1
ATOM 721 N N . GLY A 1 90 ? -1.300 11.521 0.235 1.00 70.06 90 GLY A N 1
ATOM 722 C CA . GLY A 1 90 ? -1.250 12.178 1.542 1.00 70.06 90 GLY A CA 1
ATOM 723 C C . GLY A 1 90 ? -1.800 11.342 2.699 1.00 70.06 90 GLY A C 1
ATOM 724 O O . GLY A 1 90 ? -1.861 11.840 3.823 1.00 70.06 90 GLY A O 1
ATOM 725 N N . THR A 1 91 ? -2.172 10.079 2.466 1.00 73.75 91 THR A N 1
ATOM 726 C CA . THR A 1 91 ? -2.699 9.221 3.529 1.00 73.75 91 THR A CA 1
ATOM 727 C C . THR A 1 91 ? -1.595 8.788 4.486 1.00 73.75 91 THR A C 1
ATOM 729 O O . THR A 1 91 ? -0.666 8.065 4.120 1.00 73.75 91 THR A O 1
ATOM 732 N N . VAL A 1 92 ? -1.713 9.207 5.744 1.00 73.81 92 VAL A N 1
ATOM 733 C CA . VAL A 1 92 ? -0.799 8.822 6.822 1.00 73.81 92 VAL A CA 1
ATOM 734 C C . VAL A 1 92 ? -1.342 7.559 7.493 1.00 73.81 92 VAL A C 1
ATOM 736 O O . VAL A 1 92 ? -2.248 7.625 8.322 1.00 73.81 92 VAL A O 1
ATOM 739 N N . PHE A 1 93 ? -0.805 6.391 7.132 1.00 68.94 93 PHE A N 1
ATOM 740 C CA . PHE A 1 93 ? -1.266 5.103 7.678 1.00 68.94 93 PHE A CA 1
ATOM 741 C C . PHE A 1 93 ? -0.876 4.914 9.146 1.00 68.94 93 PHE A C 1
ATOM 743 O O . PHE A 1 93 ? -1.608 4.320 9.938 1.00 68.94 93 PHE A O 1
ATOM 750 N N . TYR A 1 94 ? 0.301 5.421 9.506 1.00 67.81 94 TYR A N 1
ATOM 751 C CA . TYR A 1 94 ? 0.831 5.438 10.862 1.00 67.81 94 TYR A CA 1
ATOM 752 C C . TYR A 1 94 ? 1.770 6.634 11.015 1.00 67.81 94 TYR A C 1
ATOM 754 O O . TYR A 1 94 ? 2.155 7.2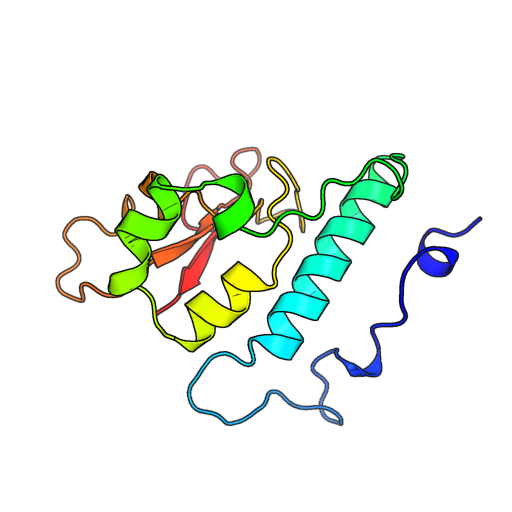53 10.028 1.00 67.81 94 TYR A O 1
ATOM 762 N N . LEU A 1 95 ? 2.197 6.928 12.245 1.00 67.25 95 LEU A N 1
ATOM 763 C CA . LEU A 1 95 ? 3.087 8.049 12.555 1.00 67.25 95 LEU A CA 1
ATOM 764 C C . LEU A 1 95 ? 4.304 8.132 11.603 1.00 67.25 95 LEU A C 1
ATOM 766 O O . LEU A 1 95 ? 4.718 9.226 11.243 1.00 67.25 95 LEU A O 1
ATOM 770 N N . TRP A 1 96 ? 4.846 6.985 11.173 1.00 71.75 96 TRP A N 1
ATOM 771 C CA . TRP A 1 96 ? 6.124 6.895 10.462 1.00 71.75 96 TRP A CA 1
ATOM 772 C C . TRP A 1 96 ? 6.069 6.839 8.936 1.00 71.75 96 TRP A C 1
ATOM 774 O O . TRP A 1 96 ? 7.063 7.230 8.337 1.00 71.75 96 TRP A O 1
ATOM 784 N N . VAL A 1 97 ? 4.987 6.368 8.307 1.00 81.12 97 VAL A N 1
ATOM 785 C CA . VAL A 1 97 ? 4.934 6.153 6.846 1.00 81.12 97 VAL A CA 1
ATOM 786 C C . VAL A 1 97 ? 3.690 6.769 6.212 1.00 81.12 97 VAL A C 1
ATOM 788 O O . VAL A 1 97 ? 2.629 6.814 6.842 1.00 81.12 97 VAL A O 1
ATOM 791 N N . VAL A 1 98 ? 3.827 7.235 4.970 1.00 82.88 98 VAL A N 1
ATOM 792 C CA . VAL A 1 98 ? 2.788 7.947 4.212 1.00 82.88 98 VAL A CA 1
ATOM 793 C C . VAL A 1 98 ? 2.680 7.368 2.815 1.00 82.88 98 VAL A C 1
ATOM 795 O O . VAL A 1 98 ? 3.669 7.400 2.087 1.00 82.88 98 VAL A O 1
ATOM 798 N N . GLY A 1 99 ? 1.470 6.933 2.452 1.00 85.75 99 GLY A N 1
ATOM 799 C CA . GLY A 1 99 ? 1.092 6.577 1.083 1.00 85.75 99 GLY A CA 1
ATOM 800 C C . GLY A 1 99 ? 1.980 5.535 0.398 1.00 85.75 99 GLY A C 1
ATOM 801 O O . GLY A 1 99 ? 2.976 5.066 0.943 1.00 85.75 99 GLY A O 1
ATOM 802 N N . ILE A 1 100 ? 1.603 5.159 -0.817 1.00 92.62 100 ILE A N 1
ATOM 803 C CA . ILE A 1 100 ? 2.518 4.462 -1.722 1.00 92.62 100 ILE A CA 1
ATOM 804 C C . ILE A 1 100 ? 3.398 5.532 -2.382 1.00 92.62 100 ILE A C 1
ATOM 806 O O . ILE A 1 100 ? 2.920 6.619 -2.706 1.00 92.62 100 ILE A O 1
ATOM 810 N N . THR A 1 101 ? 4.692 5.260 -2.529 1.00 92.31 101 THR A N 1
ATOM 811 C CA . THR A 1 101 ? 5.628 6.171 -3.203 1.00 92.31 101 THR A CA 1
ATOM 812 C C . THR A 1 101 ? 5.268 6.322 -4.683 1.00 92.31 101 THR A C 1
ATOM 814 O O . THR A 1 101 ? 4.915 5.340 -5.333 1.00 92.31 101 THR A O 1
ATOM 817 N N . GLN A 1 102 ? 5.369 7.539 -5.228 1.00 92.38 102 GLN A N 1
ATOM 818 C CA . GLN A 1 102 ? 5.069 7.798 -6.640 1.00 92.38 102 GLN A CA 1
ATOM 819 C C . GLN A 1 102 ? 6.030 7.034 -7.566 1.00 92.38 102 GLN A C 1
ATOM 821 O O . GLN A 1 102 ? 7.186 6.815 -7.185 1.00 92.38 102 GLN A O 1
ATOM 826 N N . PRO A 1 103 ? 5.598 6.644 -8.783 1.00 93.75 103 PRO A N 1
ATOM 827 C CA . PRO A 1 103 ? 6.415 5.821 -9.672 1.00 93.75 103 PRO A CA 1
ATOM 828 C C . PRO A 1 103 ? 7.816 6.396 -9.937 1.00 93.75 103 PRO A C 1
ATOM 830 O O . PRO A 1 103 ? 8.811 5.680 -9.792 1.00 93.75 103 PRO A O 1
ATOM 833 N N . SER A 1 104 ? 7.912 7.693 -10.250 1.00 91.31 104 SER A N 1
ATOM 834 C CA . SER A 1 104 ? 9.187 8.388 -10.495 1.00 91.31 104 SER A CA 1
ATOM 835 C C . SER A 1 104 ? 10.114 8.465 -9.280 1.00 91.31 104 SER A C 1
ATOM 837 O O . SER A 1 104 ? 11.307 8.726 -9.436 1.00 91.31 104 SER A O 1
ATOM 839 N N . GLU A 1 105 ? 9.606 8.203 -8.075 1.00 90.00 105 GLU A N 1
ATOM 840 C CA . GLU A 1 105 ? 10.329 8.410 -6.822 1.00 90.00 105 GLU A CA 1
ATOM 841 C C . GLU A 1 105 ? 10.745 7.112 -6.119 1.00 90.00 105 GLU A C 1
ATOM 843 O O . GLU A 1 105 ? 11.556 7.147 -5.188 1.00 90.00 105 GLU A O 1
ATOM 848 N N . MET A 1 106 ? 10.245 5.960 -6.576 1.00 90.50 106 MET A N 1
ATOM 849 C CA . MET A 1 106 ? 10.478 4.651 -5.949 1.00 90.50 106 MET A CA 1
ATOM 850 C C . MET A 1 106 ? 11.966 4.275 -5.839 1.00 90.50 106 MET A C 1
ATOM 852 O O . MET A 1 106 ? 12.353 3.596 -4.888 1.00 90.50 106 MET A O 1
ATOM 856 N N . TRP A 1 107 ? 12.813 4.748 -6.760 1.00 90.56 107 TRP A N 1
ATOM 857 C CA . TRP A 1 107 ? 14.250 4.431 -6.796 1.00 90.56 107 TRP A CA 1
ATOM 858 C C . TRP A 1 107 ? 15.181 5.604 -6.465 1.00 90.56 107 TRP A C 1
ATOM 860 O O . TRP A 1 107 ? 16.386 5.388 -6.388 1.00 90.56 107 TRP A O 1
ATOM 870 N N . ILE A 1 108 ? 14.664 6.817 -6.221 1.00 86.88 108 ILE A N 1
ATOM 871 C CA . ILE A 1 108 ? 15.495 8.030 -6.034 1.00 86.88 108 ILE A CA 1
ATOM 872 C C . ILE A 1 108 ? 16.546 7.854 -4.927 1.00 86.88 108 ILE A C 1
ATOM 874 O O . ILE A 1 108 ? 17.671 8.331 -5.043 1.00 86.88 108 ILE A O 1
ATOM 878 N N . ASN A 1 109 ? 16.202 7.153 -3.845 1.00 81.19 109 ASN A N 1
ATOM 879 C CA . ASN A 1 109 ? 17.108 6.978 -2.706 1.00 81.19 109 ASN A CA 1
ATOM 880 C C . ASN A 1 109 ? 18.088 5.806 -2.863 1.00 81.19 109 ASN A C 1
ATOM 882 O O . ASN A 1 109 ? 18.910 5.598 -1.972 1.00 81.19 109 ASN A O 1
ATOM 886 N N . HIS A 1 110 ? 17.980 5.053 -3.958 1.00 80.94 110 HIS A N 1
ATOM 887 C CA . HIS A 1 110 ? 18.778 3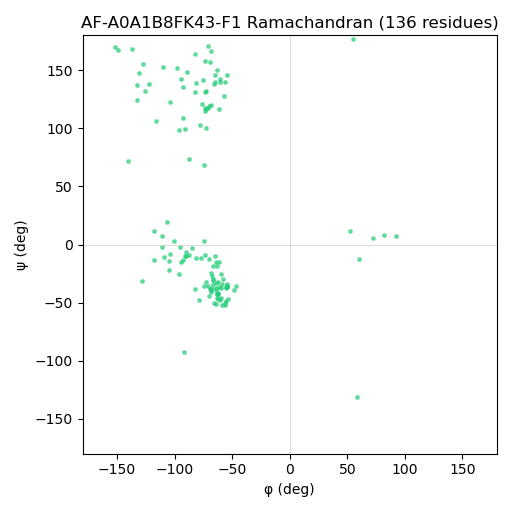.860 -4.256 1.00 80.94 110 HIS A CA 1
ATOM 888 C C . HIS A 1 110 ? 19.615 4.049 -5.532 1.00 80.94 110 HIS A C 1
ATOM 890 O O . HIS A 1 110 ? 20.185 3.099 -6.066 1.00 80.94 110 HIS A O 1
ATOM 896 N N . GLU A 1 111 ? 19.700 5.282 -6.048 1.00 67.94 111 GLU A N 1
ATOM 897 C CA . GLU A 1 111 ? 20.545 5.603 -7.196 1.00 67.94 111 GLU A CA 1
ATOM 898 C C . GLU A 1 111 ? 22.023 5.323 -6.877 1.00 67.94 111 GLU A C 1
ATOM 900 O O . GLU A 1 111 ? 22.627 5.961 -6.013 1.00 67.94 111 GLU A O 1
ATOM 905 N N . GLY A 1 112 ? 22.618 4.375 -7.607 1.00 61.56 112 GLY A N 1
ATOM 906 C CA . GLY A 1 112 ? 24.021 3.986 -7.447 1.00 61.56 112 GLY A CA 1
ATOM 907 C C . GLY A 1 112 ? 24.268 2.826 -6.481 1.00 61.56 112 GLY A C 1
ATOM 908 O O . GLY A 1 112 ? 25.432 2.533 -6.215 1.00 61.56 112 GLY A O 1
ATOM 909 N N . ASP A 1 113 ? 23.218 2.170 -5.979 1.00 68.19 113 ASP A N 1
ATOM 910 C CA . ASP A 1 113 ? 23.362 0.906 -5.258 1.00 68.19 113 ASP A CA 1
ATOM 911 C C . ASP A 1 113 ? 23.622 -0.226 -6.270 1.00 68.19 113 ASP A C 1
ATOM 913 O O . ASP A 1 113 ? 22.823 -0.459 -7.183 1.00 68.19 113 ASP A O 1
ATOM 917 N N . ASP A 1 114 ? 24.759 -0.917 -6.139 1.00 57.28 114 ASP A N 1
ATOM 918 C CA . ASP A 1 114 ? 25.203 -1.961 -7.082 1.00 57.28 114 ASP A CA 1
ATOM 919 C C . ASP A 1 114 ? 24.259 -3.190 -7.096 1.00 57.28 114 ASP A C 1
ATOM 921 O O . ASP A 1 114 ? 24.381 -4.058 -7.964 1.00 57.28 114 ASP A O 1
ATOM 925 N N . GLU A 1 115 ? 23.307 -3.259 -6.155 1.00 59.00 115 GLU A N 1
ATOM 926 C CA . GLU A 1 115 ? 22.316 -4.334 -6.003 1.00 59.00 115 GLU A CA 1
ATOM 927 C C . GLU A 1 115 ? 20.999 -4.100 -6.769 1.00 59.00 115 GLU A C 1
ATOM 929 O O . GLU A 1 115 ? 20.194 -5.019 -6.843 1.00 59.00 115 GLU A O 1
ATOM 934 N N . GLY A 1 116 ? 20.784 -2.926 -7.382 1.00 55.84 116 GLY A N 1
ATOM 935 C CA . GLY A 1 116 ? 19.826 -2.685 -8.482 1.00 55.84 116 GLY A CA 1
ATOM 936 C C . GLY A 1 116 ? 18.318 -2.940 -8.277 1.00 55.84 116 GLY A C 1
ATOM 937 O O . GLY A 1 116 ? 17.531 -2.505 -9.121 1.00 55.84 116 GLY A O 1
ATOM 938 N N . GLU A 1 117 ? 17.889 -3.600 -7.203 1.00 73.62 117 GLU A N 1
ATOM 939 C CA . GLU A 1 117 ? 16.525 -4.148 -7.077 1.00 73.62 117 GLU A CA 1
ATOM 940 C C . GLU A 1 117 ? 15.719 -3.537 -5.918 1.00 73.62 117 GLU A C 1
ATOM 942 O O . GLU A 1 117 ? 14.494 -3.635 -5.897 1.00 73.62 117 GLU A O 1
ATOM 947 N N . THR A 1 118 ? 16.370 -2.807 -5.005 1.00 86.62 118 THR A N 1
ATOM 948 C CA . THR A 1 118 ? 15.682 -2.166 -3.877 1.00 86.62 118 THR A CA 1
ATOM 949 C C . THR A 1 118 ? 14.864 -0.955 -4.325 1.00 86.62 118 THR A C 1
ATOM 951 O O . THR A 1 118 ? 15.375 -0.047 -4.987 1.00 86.62 118 THR A O 1
ATOM 954 N N . LEU A 1 119 ? 13.604 -0.896 -3.895 1.00 90.94 119 LEU A N 1
ATOM 955 C CA . LEU A 1 119 ? 12.750 0.284 -4.045 1.00 90.94 119 LEU A CA 1
ATOM 956 C C . LEU A 1 119 ? 12.133 0.708 -2.718 1.00 90.94 119 LEU A C 1
ATOM 958 O O . LEU A 1 119 ? 11.947 -0.097 -1.805 1.00 90.94 119 LEU A O 1
ATOM 962 N N . THR A 1 120 ? 11.775 1.981 -2.607 1.00 92.06 120 THR A N 1
ATOM 963 C CA . THR A 1 120 ? 11.002 2.505 -1.478 1.00 92.06 120 THR A CA 1
ATOM 964 C C . THR A 1 120 ? 9.520 2.458 -1.831 1.00 92.06 120 THR A C 1
ATOM 966 O O . THR A 1 120 ? 9.063 3.216 -2.677 1.00 92.06 120 THR A O 1
ATOM 969 N N . LEU A 1 121 ? 8.780 1.547 -1.190 1.00 92.88 121 LEU A N 1
ATOM 970 C CA . LEU A 1 121 ? 7.354 1.312 -1.436 1.00 92.88 121 LEU A CA 1
ATOM 971 C C . LEU A 1 121 ? 6.465 2.311 -0.689 1.00 92.88 121 LEU A C 1
ATOM 973 O O . LEU A 1 121 ? 5.445 2.746 -1.216 1.00 92.88 121 LEU A O 1
ATOM 977 N N . TYR A 1 122 ? 6.849 2.658 0.541 1.00 91.31 122 TYR A N 1
ATOM 978 C CA . TYR A 1 122 ? 6.186 3.694 1.331 1.00 91.31 122 TYR A CA 1
ATOM 979 C C . TYR A 1 122 ? 7.221 4.716 1.767 1.00 91.31 122 TYR A C 1
ATOM 981 O O . TYR A 1 122 ? 8.260 4.355 2.334 1.00 91.31 122 TYR A O 1
ATOM 989 N N . TRP A 1 123 ? 6.915 5.992 1.577 1.00 86.94 123 TRP A N 1
ATOM 990 C CA . TRP A 1 123 ? 7.731 7.066 2.119 1.00 86.94 123 TRP A CA 1
ATOM 991 C C . TRP A 1 123 ? 7.557 7.199 3.621 1.00 86.94 123 TRP A C 1
ATOM 993 O O . TRP A 1 123 ? 6.554 6.794 4.210 1.00 86.94 123 TRP A O 1
ATOM 1003 N N . THR A 1 124 ? 8.552 7.797 4.256 1.00 85.69 124 THR A N 1
ATOM 1004 C CA . THR A 1 124 ? 8.419 8.287 5.623 1.00 85.69 124 THR A CA 1
ATOM 1005 C C . THR A 1 124 ? 7.484 9.484 5.711 1.00 85.69 124 THR A C 1
ATOM 1007 O O . THR A 1 124 ? 7.298 10.268 4.780 1.00 85.69 124 THR A O 1
ATOM 1010 N N . ASN A 1 125 ? 6.946 9.689 6.906 1.00 82.38 125 ASN A N 1
ATOM 1011 C CA . ASN A 1 125 ? 6.335 10.953 7.263 1.00 82.38 125 ASN A CA 1
ATOM 1012 C C . ASN A 1 125 ? 7.415 12.031 7.469 1.00 82.38 125 ASN A C 1
ATOM 1014 O O . ASN A 1 125 ? 8.026 12.127 8.540 1.00 82.38 125 ASN A O 1
ATOM 1018 N N . ASN A 1 126 ? 7.603 12.878 6.455 1.00 75.12 126 ASN A N 1
ATOM 1019 C CA . ASN A 1 126 ? 8.569 13.985 6.469 1.00 75.12 126 ASN A CA 1
ATOM 1020 C C . ASN A 1 126 ? 8.307 15.033 7.569 1.00 75.12 126 ASN A C 1
ATOM 1022 O O . ASN A 1 126 ? 9.190 15.824 7.895 1.00 75.12 126 ASN A O 1
ATOM 1026 N N . GLY A 1 127 ? 7.118 15.038 8.187 1.00 74.69 127 GLY A N 1
ATOM 1027 C CA . GLY A 1 127 ? 6.839 15.863 9.365 1.00 74.69 127 GLY A CA 1
ATOM 1028 C C . GLY A 1 127 ? 7.575 15.404 10.631 1.00 74.69 127 GLY A C 1
ATOM 1029 O O . GLY A 1 127 ? 7.591 16.134 11.622 1.00 74.69 127 GLY A O 1
ATOM 1030 N N . ILE A 1 128 ? 8.158 14.199 10.620 1.00 74.38 128 ILE A N 1
ATOM 1031 C CA . ILE A 1 128 ? 8.744 13.544 11.801 1.00 74.38 128 ILE A CA 1
ATOM 1032 C C . ILE A 1 128 ? 10.175 13.066 11.543 1.00 74.38 128 ILE A C 1
ATOM 1034 O O . ILE A 1 128 ? 10.987 13.078 12.470 1.00 74.38 128 ILE A O 1
ATOM 1038 N N . CYS A 1 129 ? 10.513 12.687 10.308 1.00 71.19 129 CYS A N 1
ATOM 1039 C CA . CYS A 1 129 ? 11.851 12.225 9.952 1.00 71.19 129 CYS A CA 1
ATOM 1040 C C . CYS A 1 129 ? 12.362 12.902 8.668 1.00 71.19 129 CYS A C 1
ATOM 1042 O O . CYS A 1 129 ? 11.593 13.011 7.722 1.00 71.19 129 CYS A O 1
ATOM 1044 N N . PRO A 1 130 ? 13.637 13.335 8.592 1.00 70.19 130 PRO A N 1
ATOM 1045 C CA . PRO A 1 130 ? 14.165 14.005 7.402 1.00 70.19 130 PRO A CA 1
ATOM 1046 C C . PRO A 1 130 ? 14.605 13.056 6.273 1.00 70.19 130 PRO A C 1
ATOM 1048 O O . PRO A 1 130 ? 14.898 13.539 5.184 1.00 70.19 130 PRO A O 1
ATOM 1051 N N . HIS A 1 131 ? 14.714 11.741 6.513 1.00 75.12 131 HIS A N 1
ATOM 1052 C CA .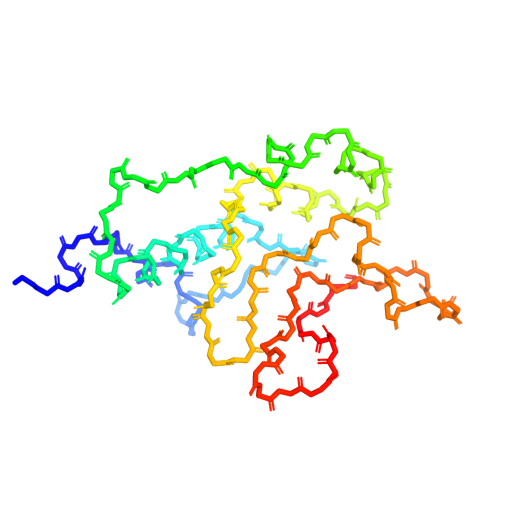 HIS A 1 131 ? 15.019 10.774 5.449 1.00 75.12 131 HIS A CA 1
ATOM 1053 C C . HIS A 1 131 ? 13.732 10.282 4.799 1.00 75.12 131 HIS A C 1
ATOM 1055 O O . HIS A 1 131 ? 12.742 10.138 5.501 1.00 75.12 131 HIS A O 1
ATOM 1061 N N . THR A 1 132 ? 13.778 9.954 3.510 1.00 74.88 132 THR A N 1
ATOM 1062 C CA . THR A 1 132 ? 12.643 9.578 2.639 1.00 74.88 132 THR A CA 1
ATOM 1063 C C . THR A 1 132 ? 12.382 8.064 2.564 1.00 74.88 132 THR A C 1
ATOM 1065 O O . THR A 1 132 ? 11.317 7.639 2.120 1.00 74.88 132 THR A O 1
ATOM 1068 N N . ASN A 1 133 ? 13.318 7.226 3.030 1.00 80.31 133 ASN A N 1
ATOM 1069 C CA . ASN A 1 133 ? 13.169 5.764 3.053 1.00 80.31 133 ASN A CA 1
ATOM 1070 C C . ASN A 1 133 ? 12.280 5.301 4.214 1.00 80.31 133 ASN A C 1
ATOM 1072 O O . ASN A 1 133 ? 12.730 5.293 5.361 1.00 80.31 133 ASN A O 1
ATOM 1076 N N . GLY A 1 134 ? 11.025 4.949 3.920 1.00 83.94 134 GLY A N 1
ATOM 1077 C CA . GLY A 1 134 ? 10.083 4.381 4.887 1.00 83.94 134 GLY A CA 1
ATOM 1078 C C . GLY A 1 134 ? 10.132 2.856 4.886 1.00 83.94 134 GLY A C 1
ATOM 1079 O O . GLY A 1 134 ? 10.930 2.258 5.605 1.00 83.94 134 GLY A O 1
ATOM 1080 N N . LEU A 1 135 ? 9.275 2.226 4.079 1.00 88.31 135 LEU A N 1
ATOM 1081 C CA . LEU A 1 135 ? 9.294 0.778 3.861 1.00 88.31 135 LEU A CA 1
ATOM 1082 C C . LEU A 1 135 ? 9.920 0.478 2.500 1.00 88.31 135 LEU A C 1
ATOM 1084 O O . LEU A 1 135 ? 9.422 0.944 1.477 1.00 88.31 135 LEU A O 1
ATOM 1088 N N . MET A 1 136 ? 10.987 -0.314 2.508 1.00 89.56 136 MET A N 1
ATOM 1089 C CA . MET A 1 136 ? 11.691 -0.755 1.306 1.00 89.56 136 MET A CA 1
ATOM 1090 C C . MET A 1 136 ? 11.229 -2.158 0.897 1.00 89.56 136 MET A C 1
ATOM 1092 O O . MET A 1 136 ? 10.797 -2.941 1.747 1.00 89.56 136 MET A O 1
ATOM 1096 N N . TYR A 1 137 ? 11.315 -2.454 -0.395 1.00 88.50 137 TYR A N 1
ATOM 1097 C CA . TYR A 1 137 ? 11.056 -3.760 -0.994 1.00 88.50 137 TYR A CA 1
ATOM 1098 C C . TYR A 1 137 ? 12.313 -4.208 -1.743 1.00 88.50 137 TYR A C 1
ATOM 1100 O O . TYR A 1 137 ? 12.941 -3.376 -2.399 1.00 88.50 137 TYR A O 1
ATOM 1108 N N . HIS A 1 138 ? 12.652 -5.489 -1.608 1.00 83.88 138 HIS A N 1
ATOM 1109 C CA . HIS A 1 138 ? 13.781 -6.160 -2.250 1.00 83.88 138 HIS A CA 1
ATOM 1110 C C . HIS A 1 138 ? 13.248 -7.341 -3.054 1.00 83.88 138 HIS A C 1
ATOM 1112 O O . HIS A 1 138 ? 12.319 -8.008 -2.533 1.00 83.88 138 HIS A O 1
#

Secondary structure (DSSP, 8-state):
--GGGGS---GGGS-BTTBPPP-SSS--HHHHHHHHHHHHHHHHHHTT--TTS----BHHHHHTHHHHHHGGGS-HHHHHHHHHSB--TT-EEETTEESPPPGGGTTGGGTT-TT---EEEEEE-TTT-S--EEEEE-

Solvent-accessible surface area (backbone atoms only — not comparable to full-atom values): 8248 Å² total; per-residue (Å²): 134,63,74,72,80,80,50,82,89,53,75,91,68,47,76,38,94,93,40,62,77,76,92,66,98,54,67,59,26,72,54,52,20,52,54,50,40,48,38,54,55,48,41,44,44,73,74,70,48,59,79,88,75,57,71,72,44,17,38,47,73,68,52,39,70,59,35,58,73,51,48,88,80,49,56,70,44,57,49,55,19,37,64,60,21,52,51,47,86,86,38,56,69,47,90,60,31,31,35,69,42,54,64,90,54,25,44,66,92,45,74,86,48,94,77,82,59,58,32,33,51,20,24,27,28,66,92,79,38,95,60,65,78,45,44,72,44,118